Protein AF-A0A732JPQ4-F1 (afdb_monomer)

Secondary structure (DSSP, 8-state):
----------HHHHHHHHHHHHHHTTTSTTHHHHHHHHHHH-GGGGT-TTT-TT--HHHHHHHT--SS----

Foldseek 3Di:
DPPQQDPDDDPVRVVVVLVVCCVVCVVPNVPVVVVVVCCRHPVVLLCDPVSNPPVCVVVCVVVVVPSVPPDD

Mean predicted aligned error: 8.33 Å

Organism: Salmonella enteritidis (NCBI:txid149539)

Solvent-accessible surface area (backbone atoms only — not comparable to full-atom values): 4497 Å² total; per-residue (Å²): 126,86,76,73,50,76,84,82,66,57,70,68,58,49,53,52,48,52,54,52,46,53,65,78,32,57,93,44,71,64,50,58,62,48,52,55,50,38,52,51,76,52,46,66,42,40,75,34,83,92,60,27,88,78,63,49,38,65,54,29,64,73,68,68,50,67,73,76,70,74,79,128

Sequence (72 aa):
MSEDYVIEWDKNFADDLNVVANVFLSHNPTLWPTIFSQLSTQPEIFEDEDEDEYGLQDVLDCSGGDLGNNEL

pLDDT: mean 72.91, std 13.92, range [38.91, 91.38]

Structure (mmCIF, N/CA/C/O backbone):
data_AF-A0A732JPQ4-F1
#
_entry.id   AF-A0A732JPQ4-F1
#
loop_
_atom_site.group_PDB
_atom_site.id
_atom_site.type_symbol
_atom_site.label_atom_id
_atom_site.label_alt_id
_atom_site.label_comp_id
_atom_site.label_asym_id
_atom_site.label_entity_id
_atom_site.label_seq_id
_atom_site.pdbx_PDB_ins_code
_atom_site.Cartn_x
_atom_site.Cartn_y
_atom_site.Cartn_z
_atom_site.occupancy
_atom_site.B_iso_or_equiv
_atom_site.auth_seq_id
_atom_site.auth_comp_id
_atom_site.auth_asym_id
_atom_site.auth_atom_id
_atom_site.pdbx_PDB_model_num
ATOM 1 N N . MET A 1 1 ? 12.992 10.891 -18.109 1.00 42.03 1 MET A N 1
ATOM 2 C CA . MET A 1 1 ? 11.539 10.684 -18.230 1.00 42.03 1 MET A CA 1
ATOM 3 C C . MET A 1 1 ? 11.159 9.958 -16.962 1.00 42.03 1 MET A C 1
ATOM 5 O O . MET A 1 1 ? 11.902 9.054 -16.616 1.00 42.03 1 MET A O 1
ATOM 9 N N . SER A 1 2 ? 10.166 10.444 -16.216 1.00 45.00 2 SER A N 1
ATOM 10 C CA . SER A 1 2 ? 9.663 9.702 -15.056 1.00 45.00 2 SER A CA 1
ATOM 11 C C . SER A 1 2 ? 9.010 8.465 -15.644 1.00 45.00 2 SER A C 1
ATOM 13 O O . SER A 1 2 ? 8.036 8.602 -16.381 1.00 45.00 2 SER A O 1
ATOM 15 N N . GLU A 1 3 ? 9.637 7.309 -15.491 1.00 54.97 3 GLU A N 1
ATOM 16 C CA . GLU A 1 3 ? 8.957 6.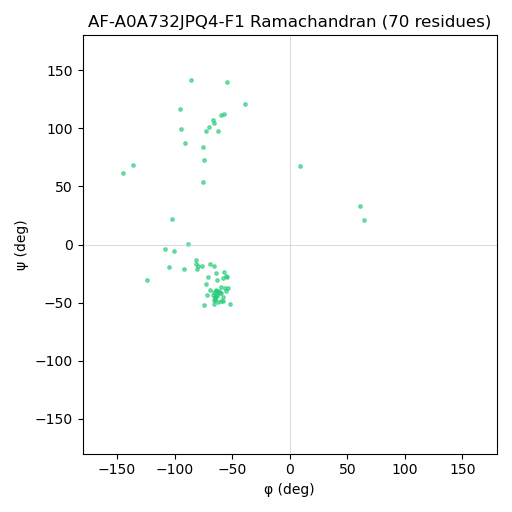053 -15.762 1.00 54.97 3 GLU A CA 1
ATOM 17 C C . GLU A 1 3 ? 7.865 5.984 -14.701 1.00 54.97 3 GLU A C 1
ATOM 19 O O . GLU A 1 3 ? 8.158 5.889 -13.513 1.00 54.97 3 GLU A O 1
ATOM 24 N N . ASP A 1 4 ? 6.621 6.237 -15.113 1.00 53.44 4 ASP A N 1
ATOM 25 C CA . ASP A 1 4 ? 5.472 6.122 -14.227 1.00 53.44 4 ASP A CA 1
ATOM 26 C C . ASP A 1 4 ? 5.495 4.691 -1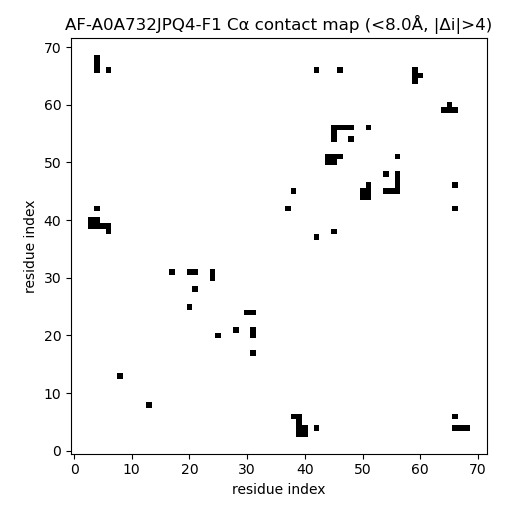3.694 1.00 53.44 4 ASP A C 1
ATOM 28 O O . ASP A 1 4 ? 5.353 3.740 -14.464 1.00 53.44 4 ASP A O 1
ATOM 32 N N . TYR A 1 5 ? 5.749 4.535 -12.401 1.00 54.75 5 TYR A N 1
ATOM 33 C CA . TYR A 1 5 ? 5.736 3.235 -11.757 1.00 54.75 5 TYR A CA 1
ATOM 34 C C . TYR A 1 5 ? 4.346 2.624 -11.930 1.00 54.75 5 TYR A C 1
ATOM 36 O O . TYR A 1 5 ? 3.349 3.112 -11.390 1.00 54.75 5 TYR A O 1
ATOM 44 N N . VAL A 1 6 ? 4.268 1.561 -12.726 1.00 55.84 6 VAL A N 1
ATOM 45 C CA . VAL A 1 6 ? 3.013 0.855 -12.957 1.00 55.84 6 VAL A CA 1
ATOM 46 C C . VAL A 1 6 ? 2.944 -0.299 -11.973 1.00 55.84 6 VAL A C 1
ATOM 48 O O . VAL A 1 6 ? 3.522 -1.359 -12.191 1.00 55.84 6 VAL A O 1
ATOM 51 N N . ILE A 1 7 ? 2.204 -0.101 -10.886 1.00 61.75 7 ILE A N 1
ATOM 52 C CA . ILE A 1 7 ? 1.841 -1.201 -9.993 1.00 61.75 7 ILE A CA 1
ATOM 53 C C . ILE A 1 7 ? 0.790 -2.054 -10.705 1.00 61.75 7 ILE A C 1
ATOM 55 O O . ILE A 1 7 ? -0.401 -1.733 -10.715 1.00 61.75 7 ILE A O 1
ATOM 59 N N . GLU A 1 8 ? 1.234 -3.146 -11.323 1.00 63.44 8 GLU A N 1
ATOM 60 C CA . GLU A 1 8 ? 0.355 -4.142 -11.932 1.00 63.44 8 GLU A CA 1
ATOM 61 C C . GLU A 1 8 ? 0.011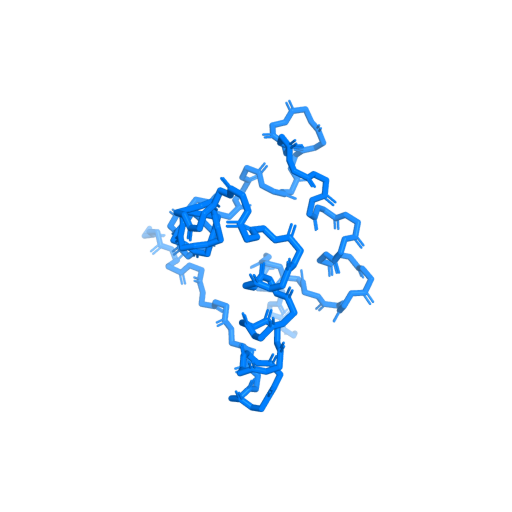 -5.241 -10.924 1.00 63.44 8 GLU A C 1
ATOM 63 O O . GLU A 1 8 ? 0.650 -6.288 -10.842 1.00 63.44 8 GLU A O 1
ATOM 68 N N . TRP A 1 9 ? -1.046 -5.016 -10.147 1.00 68.44 9 TRP A N 1
ATOM 69 C CA . TRP A 1 9 ? -1.689 -6.092 -9.397 1.00 68.44 9 TRP A CA 1
ATOM 70 C C . TRP A 1 9 ? -2.721 -6.808 -10.265 1.00 68.44 9 TRP A C 1
ATOM 72 O O . TRP A 1 9 ? -3.484 -6.172 -10.998 1.00 68.44 9 TRP A O 1
ATOM 82 N N . ASP A 1 10 ? -2.807 -8.137 -10.136 1.00 73.69 10 ASP A N 1
ATOM 83 C CA . ASP A 1 10 ? -3.957 -8.865 -10.672 1.00 73.69 10 ASP A CA 1
ATOM 84 C C . ASP A 1 10 ? -5.248 -8.264 -10.103 1.00 73.69 10 ASP A C 1
ATOM 86 O O . ASP A 1 10 ? -5.332 -7.929 -8.919 1.00 73.69 10 ASP A O 1
ATOM 90 N N . LYS A 1 11 ? -6.277 -8.150 -10.946 1.00 75.81 11 LYS A N 1
ATOM 91 C CA . LYS A 1 11 ? -7.547 -7.528 -10.563 1.00 75.81 11 LYS A CA 1
ATOM 92 C C . LYS A 1 11 ? -8.154 -8.177 -9.316 1.00 75.81 11 LYS A C 1
ATOM 94 O O . LYS A 1 11 ? -8.675 -7.459 -8.469 1.00 75.81 11 LYS A O 1
ATOM 99 N N . ASN A 1 12 ? -8.084 -9.505 -9.191 1.00 76.81 12 ASN A N 1
ATOM 100 C CA . ASN A 1 12 ? -8.651 -10.196 -8.033 1.00 76.81 12 ASN A CA 1
ATOM 101 C C . ASN A 1 12 ? -7.852 -9.877 -6.769 1.00 76.81 12 ASN A C 1
ATOM 103 O O . ASN A 1 12 ? -8.442 -9.630 -5.725 1.00 76.81 12 ASN A O 1
ATOM 107 N N . PHE A 1 13 ? -6.523 -9.807 -6.882 1.00 76.81 13 PHE A N 1
ATOM 108 C CA . PHE A 1 13 ? -5.663 -9.412 -5.770 1.00 76.81 13 PHE A CA 1
ATOM 109 C C . PHE A 1 13 ? -5.925 -7.965 -5.332 1.00 76.81 13 PHE A C 1
ATOM 111 O O . PHE A 1 13 ? -6.067 -7.701 -4.142 1.00 76.81 13 PHE A O 1
ATOM 118 N N . ALA A 1 14 ? -6.070 -7.036 -6.280 1.00 76.56 14 ALA A N 1
ATOM 119 C CA . ALA A 1 14 ? -6.403 -5.644 -5.985 1.00 76.56 14 ALA A CA 1
ATOM 120 C C . ALA A 1 14 ? -7.791 -5.497 -5.333 1.00 76.56 14 ALA A C 1
ATOM 122 O O . ALA A 1 14 ? -7.962 -4.702 -4.406 1.00 76.56 14 ALA A O 1
ATOM 123 N N . ASP A 1 15 ? -8.788 -6.256 -5.796 1.00 80.75 15 ASP A N 1
ATOM 124 C CA . ASP A 1 15 ? -10.136 -6.257 -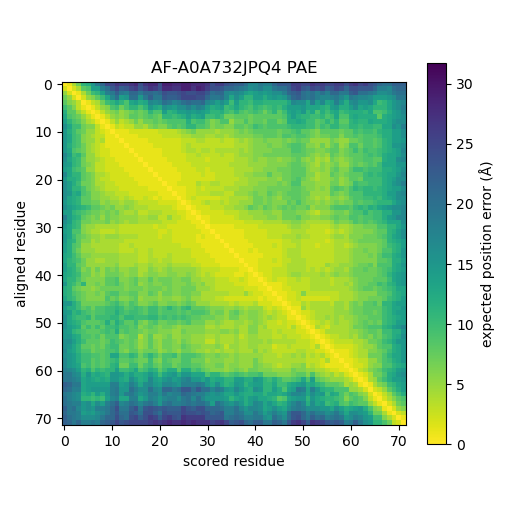5.219 1.00 80.75 15 ASP A CA 1
ATOM 125 C C . ASP A 1 15 ? -10.125 -6.840 -3.789 1.00 80.75 15 ASP A C 1
ATOM 127 O O . ASP A 1 15 ? -10.694 -6.234 -2.876 1.00 80.75 15 ASP A O 1
ATOM 131 N N . ASP A 1 16 ? -9.411 -7.946 -3.556 1.00 82.94 16 ASP A N 1
ATOM 132 C CA . ASP A 1 16 ? -9.246 -8.546 -2.225 1.00 82.94 16 ASP A CA 1
ATOM 133 C C . ASP A 1 16 ? -8.513 -7.600 -1.263 1.00 82.94 16 ASP A C 1
ATOM 135 O O . ASP A 1 16 ? -8.953 -7.391 -0.127 1.00 82.94 16 ASP A O 1
ATOM 139 N N . LEU A 1 17 ? -7.436 -6.960 -1.723 1.00 81.06 17 LEU A N 1
ATOM 140 C CA . LEU A 1 17 ? -6.669 -6.008 -0.925 1.00 81.06 17 LEU A CA 1
ATOM 141 C C . LEU A 1 17 ? -7.503 -4.772 -0.565 1.00 81.06 17 LEU A C 1
ATOM 143 O O . LEU A 1 17 ? -7.476 -4.327 0.581 1.00 81.06 17 LEU A O 1
ATOM 147 N N . ASN A 1 18 ? -8.325 -4.272 -1.495 1.00 82.31 18 ASN A N 1
ATOM 148 C CA . ASN A 1 18 ? -9.284 -3.200 -1.225 1.00 82.31 18 ASN A CA 1
ATOM 149 C C . ASN A 1 18 ? -10.300 -3.589 -0.142 1.00 82.31 18 ASN A C 1
ATOM 151 O O . ASN A 1 18 ? -10.640 -2.768 0.714 1.00 82.31 18 ASN A O 1
ATOM 155 N N . VAL A 1 19 ? -10.812 -4.823 -0.158 1.00 87.19 19 VAL A N 1
ATOM 156 C CA . VAL A 1 19 ? -11.749 -5.303 0.870 1.00 87.19 19 VAL A CA 1
ATOM 157 C C . VAL A 1 19 ? -11.064 -5.357 2.233 1.00 87.19 19 VAL A C 1
ATOM 159 O O . VAL A 1 19 ? -11.603 -4.836 3.211 1.00 87.19 19 VAL A O 1
ATOM 162 N N . VAL A 1 20 ? -9.865 -5.935 2.296 1.00 85.00 20 VAL A N 1
ATOM 163 C CA . VAL A 1 20 ? -9.068 -6.034 3.524 1.00 85.00 20 VAL A CA 1
ATOM 164 C C . VAL A 1 20 ? -8.757 -4.640 4.076 1.00 85.00 20 VAL A C 1
ATOM 166 O O . VAL A 1 20 ? -9.037 -4.364 5.245 1.00 85.00 20 VAL A O 1
ATOM 169 N N . ALA A 1 21 ? -8.276 -3.726 3.233 1.00 84.31 21 ALA A N 1
ATOM 170 C CA . ALA A 1 21 ? -7.948 -2.364 3.629 1.00 84.31 21 ALA A CA 1
ATOM 171 C C . ALA A 1 21 ? -9.167 -1.603 4.172 1.00 84.31 21 ALA A C 1
ATOM 173 O O . ALA A 1 21 ? -9.067 -0.952 5.208 1.00 84.31 21 ALA A O 1
ATOM 174 N N . ASN A 1 22 ? -10.344 -1.743 3.554 1.00 81.44 22 ASN A N 1
ATOM 175 C CA . ASN A 1 22 ? -11.574 -1.117 4.053 1.00 81.44 22 ASN A CA 1
ATOM 176 C C . ASN A 1 22 ? -12.006 -1.638 5.434 1.00 81.44 22 ASN A C 1
ATOM 178 O O . ASN A 1 22 ? -12.616 -0.897 6.207 1.00 81.44 22 ASN A O 1
ATOM 182 N N . VAL A 1 23 ? -11.701 -2.896 5.763 1.00 87.50 23 VAL A N 1
ATOM 183 C CA . VAL A 1 23 ? -11.992 -3.471 7.084 1.00 87.50 23 VAL A CA 1
ATOM 184 C C . VAL A 1 23 ? -11.016 -2.933 8.132 1.00 87.50 23 VAL A C 1
ATOM 186 O O . VAL A 1 23 ? -11.447 -2.409 9.164 1.00 87.50 23 VAL A O 1
ATOM 189 N N . PHE A 1 24 ? -9.711 -3.023 7.865 1.00 83.00 24 PHE A N 1
ATOM 190 C CA . PHE A 1 24 ? -8.670 -2.634 8.823 1.00 83.00 24 PHE A CA 1
ATOM 191 C C . PHE A 1 24 ? -8.557 -1.118 9.008 1.00 83.00 24 PHE A C 1
ATOM 193 O O . PHE A 1 24 ? -8.318 -0.648 10.118 1.00 83.00 24 PHE A O 1
ATOM 200 N N . LEU A 1 25 ? -8.796 -0.347 7.949 1.00 85.44 25 LEU A N 1
ATOM 201 C CA . LEU A 1 25 ? -8.721 1.114 7.946 1.00 85.44 25 LEU A CA 1
ATOM 202 C C . LEU A 1 25 ? -10.106 1.764 8.013 1.00 85.44 25 LEU A C 1
ATOM 204 O O . LEU A 1 25 ? -10.267 2.931 7.671 1.00 85.44 25 LEU A O 1
ATOM 208 N N . SER A 1 26 ? -11.113 1.042 8.508 1.00 86.75 26 SER A N 1
ATOM 209 C CA . SER A 1 26 ? -12.493 1.537 8.631 1.00 86.75 26 SER A CA 1
ATOM 210 C C . SER A 1 26 ? -12.620 2.838 9.439 1.00 86.75 26 SER A C 1
ATOM 212 O O . SER A 1 26 ? -13.523 3.637 9.193 1.00 86.75 26 SER A O 1
ATOM 214 N N . HIS A 1 27 ? -11.696 3.085 10.373 1.00 91.38 27 HIS A N 1
ATOM 215 C CA . HIS A 1 27 ? -11.625 4.325 11.150 1.00 91.38 27 HIS A CA 1
ATOM 216 C C . HIS A 1 27 ? -10.976 5.498 10.394 1.00 91.38 27 HIS A C 1
ATOM 218 O O . HIS A 1 27 ? -11.209 6.642 10.770 1.00 91.38 27 HIS A O 1
ATOM 224 N N . ASN A 1 28 ? -10.221 5.219 9.325 1.00 88.38 28 ASN A N 1
ATOM 225 C CA . ASN A 1 28 ? -9.540 6.184 8.458 1.00 88.38 28 ASN A CA 1
ATOM 226 C C . ASN A 1 28 ? -9.729 5.794 6.974 1.00 88.38 28 ASN A C 1
ATOM 228 O O . ASN A 1 28 ? -8.770 5.415 6.302 1.00 88.38 28 ASN A O 1
ATOM 232 N N . PRO A 1 29 ? -10.955 5.891 6.427 1.00 83.56 29 PRO A N 1
ATOM 233 C CA . PRO A 1 29 ? -11.295 5.344 5.107 1.00 83.56 29 PRO A CA 1
ATOM 234 C C . PRO A 1 29 ? -10.571 6.031 3.939 1.00 83.56 29 PRO A C 1
ATOM 236 O O . PRO A 1 29 ? -10.501 5.482 2.845 1.00 83.56 29 PRO A O 1
ATOM 239 N N . THR A 1 30 ? -10.032 7.232 4.153 1.00 88.94 30 THR A N 1
ATOM 240 C CA . THR A 1 30 ? -9.230 7.952 3.155 1.00 88.94 30 THR A CA 1
ATOM 241 C C . THR A 1 30 ? -7.784 7.481 3.107 1.00 88.94 30 THR A C 1
ATOM 243 O O . THR A 1 30 ? -7.109 7.764 2.127 1.00 88.94 30 THR A O 1
ATOM 246 N N . LEU A 1 31 ? -7.302 6.770 4.132 1.00 88.38 31 LEU A N 1
ATOM 247 C CA . LEU A 1 31 ? -5.900 6.380 4.226 1.00 88.38 31 LEU A CA 1
A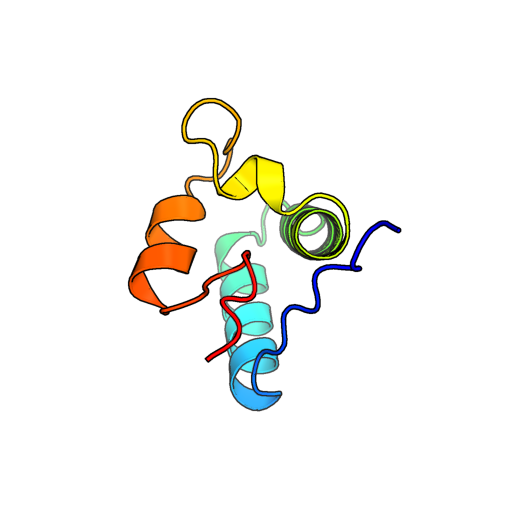TOM 248 C C . LEU A 1 31 ? -5.505 5.422 3.101 1.00 88.38 31 LEU A C 1
ATOM 250 O O . LEU A 1 31 ? -4.506 5.651 2.434 1.00 88.38 31 LEU A O 1
ATOM 254 N N . TRP A 1 32 ? -6.324 4.402 2.840 1.00 87.50 32 TRP A N 1
ATOM 255 C CA . TRP A 1 32 ? -6.040 3.436 1.780 1.00 87.50 32 TRP A CA 1
ATOM 256 C C . TRP A 1 32 ? -6.003 4.061 0.374 1.00 87.50 32 TRP A C 1
ATOM 258 O O . TRP A 1 32 ? -5.005 3.873 -0.317 1.00 87.50 32 TRP A O 1
ATOM 268 N N . PRO A 1 33 ? -6.999 4.865 -0.055 1.00 84.69 33 PRO A N 1
ATOM 269 C CA . PRO A 1 33 ? -6.902 5.614 -1.308 1.00 84.69 33 PRO A CA 1
ATOM 270 C C . PRO A 1 33 ? -5.680 6.537 -1.390 1.00 84.69 33 PRO A C 1
ATOM 272 O O . PRO A 1 33 ? -5.097 6.665 -2.464 1.00 84.69 33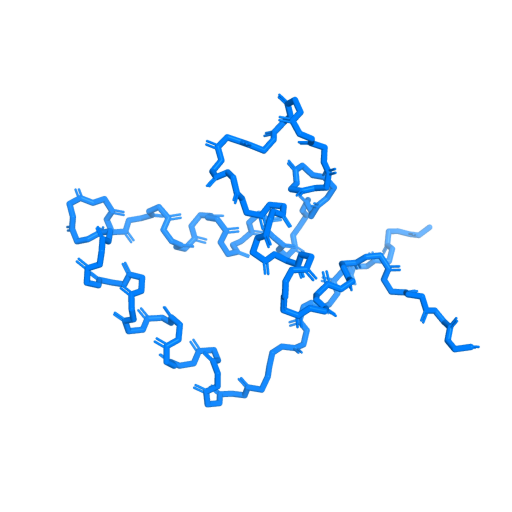 PRO A O 1
ATOM 275 N N . THR A 1 34 ? -5.291 7.176 -0.281 1.00 87.94 34 THR A N 1
ATOM 276 C CA . THR A 1 34 ? -4.100 8.036 -0.231 1.00 87.94 34 THR A CA 1
ATOM 277 C C . THR A 1 34 ? -2.827 7.226 -0.449 1.00 87.94 34 THR A C 1
ATOM 279 O O . THR A 1 34 ? -2.061 7.564 -1.346 1.00 87.94 34 THR A O 1
ATOM 282 N N . ILE A 1 35 ? -2.647 6.133 0.297 1.00 84.62 35 ILE A N 1
ATOM 283 C CA . ILE A 1 35 ? -1.508 5.216 0.162 1.00 84.62 35 ILE A CA 1
ATOM 284 C C . ILE A 1 35 ? -1.444 4.655 -1.259 1.00 84.62 35 ILE A C 1
ATOM 286 O O . ILE A 1 35 ? -0.404 4.717 -1.898 1.00 84.62 35 ILE A O 1
ATOM 290 N N . PHE A 1 36 ? -2.565 4.166 -1.795 1.00 81.00 36 PHE A N 1
ATOM 291 C CA . PHE A 1 36 ? -2.627 3.614 -3.149 1.00 81.00 36 PHE A CA 1
ATOM 292 C C . PHE A 1 36 ? -2.272 4.661 -4.217 1.00 81.00 36 PHE A C 1
ATOM 294 O O . PHE A 1 36 ? -1.548 4.375 -5.168 1.00 81.00 36 PHE A O 1
ATOM 301 N N . SER A 1 37 ? -2.734 5.904 -4.047 1.00 82.62 37 SER A N 1
ATOM 302 C CA . SER A 1 37 ? -2.358 7.008 -4.932 1.00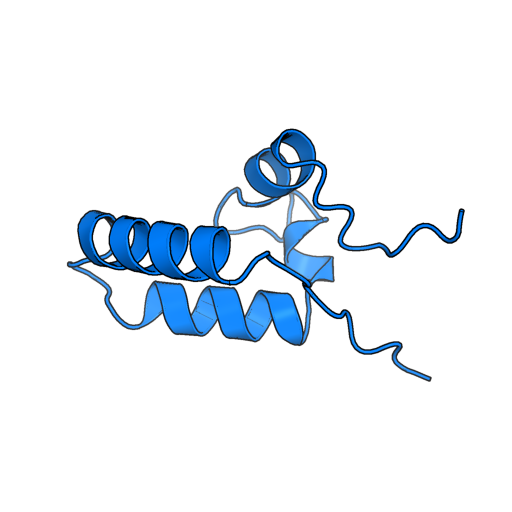 82.62 37 SER A CA 1
ATOM 303 C C . SER A 1 37 ? -0.872 7.355 -4.817 1.00 82.62 37 SER A C 1
ATOM 305 O O . SER A 1 37 ? -0.240 7.636 -5.836 1.00 82.62 37 SER A O 1
ATOM 307 N N . GLN A 1 38 ? -0.311 7.358 -3.609 1.00 82.81 38 GLN A N 1
ATOM 308 C CA . GLN A 1 38 ? 1.113 7.609 -3.382 1.00 82.81 38 GLN A CA 1
ATOM 309 C C . GLN A 1 38 ? 1.963 6.505 -4.005 1.00 82.81 38 GLN A C 1
ATOM 311 O O . GLN A 1 38 ? 2.873 6.816 -4.756 1.00 82.81 38 GLN A O 1
ATOM 316 N N . LEU A 1 39 ? 1.587 5.242 -3.820 1.00 78.75 39 LEU A N 1
ATOM 317 C CA . LEU A 1 39 ? 2.219 4.083 -4.445 1.00 78.75 39 LEU A CA 1
ATOM 318 C C . LEU A 1 39 ? 2.297 4.225 -5.979 1.00 78.75 39 LEU A C 1
ATOM 320 O O . LEU A 1 39 ? 3.304 3.883 -6.584 1.00 78.75 39 LEU A O 1
ATOM 324 N N . SER A 1 40 ? 1.271 4.800 -6.617 1.00 74.31 40 SER A N 1
ATOM 325 C CA . SER A 1 40 ? 1.269 5.041 -8.071 1.00 74.31 40 SER A CA 1
ATOM 326 C C . SER A 1 40 ? 2.022 6.294 -8.546 1.00 74.31 40 SER A C 1
ATOM 328 O O . SER A 1 40 ? 2.195 6.470 -9.748 1.00 74.31 40 SER A O 1
ATOM 330 N N . THR A 1 41 ? 2.398 7.213 -7.649 1.00 77.44 41 THR A N 1
ATOM 331 C CA . THR A 1 41 ? 2.944 8.535 -8.032 1.00 77.44 41 THR A CA 1
ATOM 332 C C . THR A 1 41 ? 4.319 8.846 -7.452 1.00 77.44 41 THR A C 1
ATOM 334 O O . THR A 1 41 ? 5.065 9.586 -8.085 1.00 77.44 41 THR A O 1
ATOM 337 N N . GL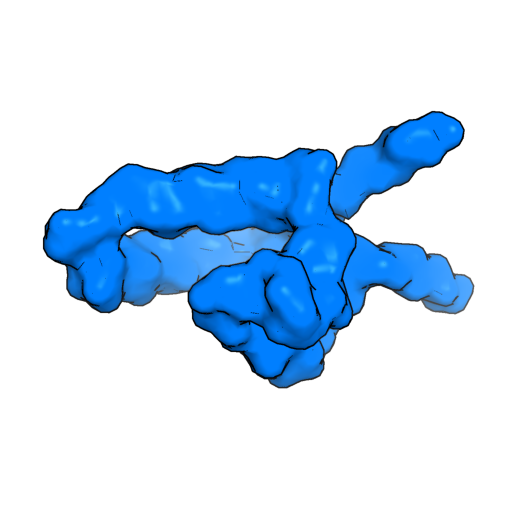N A 1 42 ? 4.620 8.320 -6.268 1.00 78.69 42 GLN A N 1
ATOM 338 C CA . GLN A 1 42 ? 5.870 8.449 -5.513 1.00 78.69 42 GLN A CA 1
ATOM 339 C C . GLN A 1 42 ? 6.161 7.128 -4.767 1.00 78.69 42 GLN A C 1
ATOM 341 O O . GLN A 1 42 ? 6.118 7.094 -3.540 1.00 78.69 42 GLN A O 1
ATOM 346 N N . PRO A 1 43 ? 6.345 6.003 -5.468 1.00 75.25 43 PRO A N 1
ATOM 347 C CA . PRO A 1 43 ? 6.616 4.708 -4.839 1.00 75.25 43 PRO A CA 1
ATOM 348 C C . PRO A 1 43 ? 7.931 4.649 -4.065 1.00 75.25 43 PRO A C 1
ATOM 350 O O . PRO A 1 43 ? 8.031 3.863 -3.129 1.00 75.25 43 PRO A O 1
ATOM 353 N N . GLU A 1 44 ? 8.905 5.491 -4.409 1.00 76.44 44 GLU A N 1
ATOM 354 C CA . GLU A 1 44 ? 10.206 5.572 -3.745 1.00 76.44 44 GLU A CA 1
ATOM 355 C C . GLU A 1 44 ? 10.095 5.799 -2.228 1.00 76.44 44 GLU A C 1
ATOM 357 O O . GLU A 1 44 ? 10.935 5.317 -1.474 1.00 76.44 44 GLU A O 1
ATOM 362 N N . ILE A 1 45 ? 9.020 6.448 -1.764 1.00 80.56 45 ILE A N 1
ATOM 363 C CA . ILE A 1 45 ? 8.783 6.700 -0.333 1.00 80.56 45 ILE A CA 1
ATOM 364 C C . ILE A 1 45 ? 8.471 5.418 0.451 1.00 80.56 45 ILE A C 1
ATOM 366 O O . ILE A 1 45 ? 8.507 5.433 1.672 1.00 80.56 45 ILE A O 1
ATOM 370 N N . PHE A 1 46 ? 8.105 4.332 -0.237 1.00 79.06 46 PHE A N 1
ATOM 371 C CA . PHE A 1 46 ? 7.827 3.025 0.365 1.00 79.06 46 PHE A CA 1
ATOM 372 C C . PHE A 1 46 ? 9.001 2.050 0.212 1.00 79.06 46 PHE A C 1
ATOM 374 O O . PHE A 1 46 ? 8.940 0.940 0.733 1.00 79.06 46 PHE A O 1
ATOM 381 N N . GLU A 1 47 ? 10.049 2.442 -0.517 1.00 74.12 47 GLU A N 1
ATOM 382 C CA . GLU A 1 47 ? 11.310 1.699 -0.605 1.00 74.12 47 GLU A CA 1
ATOM 383 C C . GLU A 1 47 ? 12.328 2.164 0.448 1.00 74.12 47 GLU A C 1
ATOM 385 O O . GLU A 1 47 ? 13.259 1.424 0.769 1.00 74.12 47 GLU A O 1
ATOM 390 N N . ASP A 1 48 ? 12.168 3.378 0.981 1.00 79.00 48 ASP A N 1
ATOM 391 C CA . ASP A 1 48 ? 13.010 3.933 2.039 1.00 79.00 48 ASP A CA 1
ATOM 392 C C . ASP A 1 48 ? 12.374 3.699 3.421 1.00 79.00 48 ASP A C 1
ATOM 394 O O . ASP A 1 48 ? 11.311 4.238 3.723 1.00 79.00 48 ASP A O 1
ATOM 398 N N . GLU A 1 49 ? 13.046 2.921 4.277 1.00 76.62 49 GLU A N 1
ATOM 399 C CA . GLU A 1 49 ? 12.607 2.609 5.650 1.00 76.62 49 GLU A CA 1
ATOM 400 C C . GLU A 1 49 ? 12.417 3.882 6.502 1.00 76.62 49 GLU A C 1
ATOM 402 O O . GLU A 1 49 ? 11.588 3.906 7.413 1.00 76.62 49 GLU A O 1
ATOM 407 N N . ASP A 1 50 ? 13.164 4.954 6.205 1.00 80.81 50 ASP A N 1
ATOM 408 C CA . ASP A 1 50 ? 13.063 6.231 6.916 1.00 80.81 50 ASP A CA 1
ATOM 409 C C . ASP A 1 50 ? 11.868 7.086 6.433 1.00 80.81 50 ASP A C 1
ATOM 411 O O . ASP A 1 50 ? 11.409 7.968 7.172 1.00 80.81 50 ASP A O 1
ATOM 415 N N . GLU A 1 51 ? 11.351 6.844 5.221 1.00 80.69 51 GLU A N 1
ATOM 416 C CA . GLU A 1 51 ? 10.221 7.583 4.625 1.00 80.69 51 GLU A CA 1
ATOM 417 C C . GLU A 1 51 ? 8.899 6.791 4.626 1.00 80.69 51 GLU A C 1
ATOM 419 O O . GLU A 1 51 ? 7.819 7.393 4.573 1.00 80.69 51 GLU A O 1
ATOM 424 N N . ASP A 1 52 ? 8.961 5.466 4.774 1.00 81.12 52 ASP A N 1
ATOM 425 C CA . ASP A 1 52 ? 7.804 4.578 4.817 1.00 81.12 52 ASP A CA 1
ATOM 426 C C . ASP A 1 52 ? 7.071 4.654 6.166 1.00 81.12 52 ASP A C 1
ATOM 428 O O . ASP A 1 52 ? 7.220 3.831 7.072 1.00 81.12 52 ASP A O 1
ATOM 432 N N . GLU A 1 53 ? 6.195 5.650 6.283 1.00 83.00 53 GLU A N 1
ATOM 433 C CA . GLU A 1 53 ? 5.339 5.856 7.457 1.00 83.00 53 GLU A CA 1
ATOM 434 C C . GLU A 1 53 ? 4.453 4.633 7.784 1.00 83.00 53 GLU A C 1
ATOM 436 O O . GLU A 1 53 ? 4.008 4.470 8.927 1.00 83.00 53 GLU A O 1
ATOM 441 N N . TYR A 1 54 ? 4.172 3.776 6.799 1.00 81.50 54 TYR A N 1
ATOM 442 C CA . TYR A 1 54 ? 3.165 2.722 6.899 1.00 81.50 54 TYR A CA 1
ATOM 443 C C . TYR A 1 54 ? 3.748 1.308 6.998 1.00 81.50 54 TYR A C 1
ATOM 445 O O . TYR A 1 54 ? 2.972 0.368 7.202 1.00 81.50 54 TYR A O 1
ATOM 453 N N . GLY A 1 55 ? 5.072 1.150 6.905 1.00 79.94 55 GLY A N 1
ATOM 454 C CA . GLY A 1 55 ? 5.745 -0.152 6.922 1.00 79.94 55 GLY A CA 1
ATOM 455 C C . GLY A 1 55 ? 5.320 -1.051 5.756 1.00 79.94 55 GLY A C 1
ATOM 456 O O . GLY A 1 55 ? 5.165 -2.263 5.917 1.00 79.94 55 GLY A O 1
ATOM 457 N N . LEU A 1 56 ? 5.025 -0.453 4.602 1.00 79.19 56 LEU A N 1
ATOM 458 C CA . LEU A 1 56 ? 4.677 -1.150 3.371 1.00 79.19 56 LEU A CA 1
ATOM 459 C C . LEU A 1 56 ? 5.885 -1.772 2.672 1.00 79.19 56 LEU A C 1
ATOM 461 O O . LEU A 1 56 ? 5.671 -2.705 1.902 1.00 79.19 56 LEU A O 1
ATOM 465 N N . GLN A 1 57 ? 7.111 -1.348 2.973 1.00 75.69 57 GLN A N 1
ATOM 466 C CA . GLN A 1 57 ? 8.346 -1.934 2.456 1.00 75.69 57 GLN A CA 1
ATOM 467 C C . GLN A 1 57 ? 8.372 -3.454 2.670 1.00 75.69 57 GLN A C 1
ATOM 469 O O . GLN A 1 57 ? 8.487 -4.218 1.715 1.00 75.69 57 GLN A O 1
ATOM 474 N N . ASP A 1 58 ? 8.116 -3.909 3.901 1.00 71.88 58 ASP A N 1
ATOM 475 C CA . ASP A 1 58 ? 8.051 -5.337 4.248 1.00 71.88 58 ASP A CA 1
ATOM 476 C C . ASP A 1 58 ? 6.974 -6.088 3.446 1.00 71.88 58 ASP A C 1
ATOM 478 O O . ASP A 1 58 ? 7.128 -7.261 3.092 1.00 71.88 58 ASP A O 1
ATOM 482 N N . VAL A 1 59 ? 5.845 -5.426 3.177 1.00 72.25 59 VAL A N 1
ATOM 483 C CA . VAL A 1 59 ? 4.721 -6.002 2.429 1.00 72.25 59 VAL A CA 1
ATOM 484 C C . VAL A 1 59 ? 5.086 -6.146 0.956 1.00 72.25 59 VAL A C 1
ATOM 486 O O . VAL A 1 59 ? 4.793 -7.186 0.361 1.00 72.25 59 VAL A O 1
ATOM 489 N N . LEU A 1 60 ? 5.729 -5.133 0.383 1.00 69.12 60 LEU A N 1
ATOM 490 C CA . LEU A 1 60 ? 6.186 -5.099 -1.003 1.00 69.12 60 LEU A CA 1
ATOM 491 C C . LEU A 1 60 ? 7.285 -6.143 -1.235 1.00 69.12 60 LEU A C 1
ATOM 493 O O . LEU A 1 60 ? 7.129 -7.000 -2.108 1.00 69.12 60 LEU A O 1
ATOM 497 N N . ASP A 1 61 ? 8.288 -6.196 -0.359 1.00 66.56 61 ASP A N 1
ATOM 498 C CA . ASP A 1 61 ? 9.355 -7.201 -0.382 1.00 66.56 61 ASP A CA 1
ATOM 499 C C . ASP A 1 61 ? 8.800 -8.631 -0.287 1.00 66.56 61 ASP A C 1
ATOM 501 O O . ASP A 1 61 ? 9.185 -9.524 -1.048 1.00 66.56 61 ASP A O 1
ATOM 505 N N . CYS A 1 62 ? 7.842 -8.873 0.618 1.00 63.66 62 CYS A N 1
ATOM 506 C CA . CYS A 1 62 ? 7.243 -10.200 0.801 1.00 63.66 62 CYS A CA 1
ATOM 507 C C . CYS A 1 62 ? 6.332 -10.629 -0.356 1.00 63.66 62 CYS A C 1
ATOM 509 O O . CYS A 1 62 ? 6.154 -11.830 -0.584 1.00 63.66 62 CYS A O 1
ATOM 511 N N . SER A 1 63 ? 5.721 -9.678 -1.063 1.00 60.31 63 SER A N 1
ATOM 512 C CA . SER A 1 63 ? 4.836 -9.964 -2.198 1.00 60.31 63 SER A CA 1
ATOM 513 C C . SER A 1 63 ? 5.583 -10.061 -3.531 1.00 60.31 63 SER A C 1
ATOM 515 O O . SER A 1 63 ? 4.960 -10.347 -4.553 1.00 60.31 63 SER A O 1
ATOM 517 N N . GLY A 1 64 ? 6.913 -9.894 -3.522 1.00 55.38 64 GLY A N 1
ATOM 518 C CA . GLY A 1 64 ? 7.707 -9.789 -4.746 1.00 55.38 64 GLY A CA 1
ATOM 519 C C . GLY A 1 64 ? 7.347 -8.544 -5.556 1.00 55.38 64 GLY A C 1
ATOM 520 O O . GLY A 1 64 ? 7.561 -8.522 -6.767 1.00 55.38 64 GLY A O 1
ATOM 521 N N . GLY A 1 65 ? 6.751 -7.548 -4.892 1.00 55.28 65 GLY A N 1
ATOM 522 C CA . GLY A 1 65 ? 6.438 -6.239 -5.430 1.00 55.28 65 GLY A CA 1
ATOM 5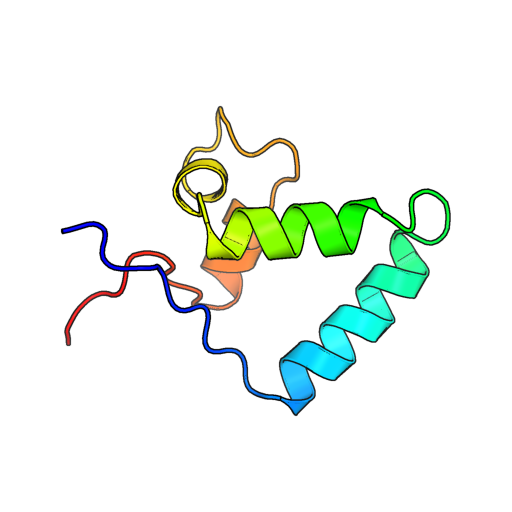23 C C . GLY A 1 65 ? 7.719 -5.438 -5.544 1.00 55.28 65 GLY A C 1
ATOM 524 O O . GLY A 1 65 ? 7.956 -4.532 -4.757 1.00 55.28 65 GLY A O 1
ATOM 525 N N . ASP A 1 66 ? 8.545 -5.808 -6.515 1.00 54.91 66 ASP A N 1
ATOM 526 C CA . ASP A 1 66 ? 9.581 -4.928 -7.025 1.00 54.91 66 ASP A CA 1
ATOM 527 C C . ASP A 1 66 ? 8.875 -3.708 -7.620 1.00 54.91 66 ASP A C 1
ATOM 529 O O . ASP A 1 66 ? 8.323 -3.761 -8.721 1.00 54.91 66 ASP A O 1
ATOM 533 N N . LEU A 1 67 ? 8.794 -2.634 -6.836 1.00 56.53 67 LEU A N 1
ATOM 534 C CA . LEU A 1 67 ? 8.337 -1.350 -7.345 1.00 56.53 67 LEU A CA 1
ATOM 535 C C . LEU A 1 67 ? 9.322 -0.891 -8.426 1.00 56.53 67 LEU A C 1
ATOM 537 O O . LEU A 1 67 ? 8.903 -0.440 -9.491 1.00 56.53 67 LEU A O 1
ATOM 541 N N . GLY A 1 68 ? 10.618 -1.094 -8.198 1.00 48.34 68 GLY A N 1
ATOM 542 C CA . GLY A 1 68 ? 11.707 -0.784 -9.109 1.00 48.34 68 GLY A CA 1
ATOM 543 C C . GLY A 1 68 ? 11.851 -1.756 -10.273 1.00 48.34 68 GLY A C 1
ATOM 544 O O . GLY A 1 68 ? 12.952 -2.247 -10.467 1.00 48.34 68 GLY A O 1
ATOM 545 N N . ASN A 1 69 ? 10.776 -1.994 -11.040 1.00 44.28 69 ASN A N 1
ATOM 546 C CA . ASN A 1 69 ? 10.733 -2.559 -12.398 1.00 44.28 69 ASN A CA 1
ATOM 547 C C . ASN A 1 69 ? 12.089 -3.110 -12.892 1.00 44.28 69 ASN A C 1
ATOM 549 O O . ASN A 1 69 ? 12.708 -2.523 -13.786 1.00 44.28 69 ASN A O 1
ATOM 553 N N . ASN A 1 70 ? 12.594 -4.202 -12.301 1.00 41.91 70 ASN A N 1
ATOM 554 C CA . ASN A 1 70 ? 13.804 -4.818 -12.815 1.00 41.91 70 ASN A CA 1
ATOM 555 C C . ASN A 1 70 ? 13.415 -5.453 -14.142 1.00 41.91 70 ASN A C 1
ATOM 557 O O . ASN A 1 70 ? 12.802 -6.524 -14.191 1.00 41.91 70 ASN A O 1
ATOM 561 N N . GLU A 1 71 ? 13.766 -4.757 -15.225 1.00 39.12 71 GLU A N 1
ATOM 562 C CA . GLU A 1 71 ? 13.954 -5.380 -16.523 1.00 39.12 71 GLU A CA 1
ATOM 563 C C . GLU A 1 71 ? 14.639 -6.738 -16.303 1.00 39.12 71 GLU A C 1
ATOM 565 O O . GLU A 1 71 ? 15.718 -6.822 -15.710 1.00 39.12 71 GLU A O 1
ATOM 570 N N . LEU A 1 72 ? 13.954 -7.797 -16.743 1.00 38.91 72 LEU A N 1
ATOM 571 C CA . LEU A 1 72 ? 14.504 -9.142 -16.911 1.00 38.91 72 LEU A CA 1
ATOM 572 C C . LEU A 1 72 ? 15.885 -9.128 -17.581 1.00 38.91 72 LEU A C 1
ATOM 574 O O . LEU A 1 72 ? 16.039 -8.432 -18.612 1.00 38.91 72 LEU A O 1
#

Radius of gyration: 12.55 Å; Cα contacts (8 Å, |Δi|>4): 41; chains: 1; bounding box: 27×21×29 Å